Protein AF-F3ZWW8-F1 (afdb_monomer_lite)

Structure (mmCIF, N/CA/C/O backbone):
data_AF-F3ZWW8-F1
#
_entry.id   AF-F3ZWW8-F1
#
loop_
_atom_site.group_PDB
_atom_site.id
_atom_site.type_symbol
_atom_site.label_atom_id
_atom_site.label_alt_id
_atom_site.label_comp_id
_atom_site.label_asym_id
_atom_site.label_entity_id
_atom_site.label_seq_id
_atom_site.pdbx_PDB_ins_code
_atom_site.Cartn_x
_atom_site.Cartn_y
_atom_site.Cartn_z
_atom_site.occupancy
_atom_site.B_iso_or_equiv
_atom_site.auth_seq_id
_atom_site.auth_comp_id
_atom_site.auth_asym_id
_atom_site.auth_atom_id
_atom_site.pdbx_PDB_model_num
ATOM 1 N N . MET A 1 1 ? 24.637 4.461 -29.606 1.00 61.91 1 MET A N 1
ATOM 2 C CA . MET A 1 1 ? 25.091 3.775 -28.377 1.00 61.91 1 MET A CA 1
ATOM 3 C C . MET A 1 1 ? 25.299 2.300 -28.704 1.00 61.91 1 MET A C 1
ATOM 5 O O . MET A 1 1 ? 24.850 1.875 -29.762 1.00 61.91 1 MET A O 1
ATOM 9 N N . SER A 1 2 ? 26.074 1.548 -27.912 1.00 78.88 2 SER A N 1
ATOM 10 C CA . SER A 1 2 ? 26.224 0.103 -28.150 1.00 78.88 2 SER A CA 1
ATOM 11 C C . SER A 1 2 ? 25.007 -0.630 -27.583 1.00 78.88 2 SER A C 1
ATOM 13 O O . SER A 1 2 ? 24.515 -0.260 -26.519 1.00 78.88 2 SER A O 1
ATOM 15 N N . ALA A 1 3 ? 24.549 -1.690 -28.253 1.00 80.44 3 ALA A N 1
ATOM 16 C CA . ALA A 1 3 ? 23.344 -2.436 -27.867 1.00 80.44 3 ALA A CA 1
ATOM 17 C C . ALA A 1 3 ? 23.357 -2.936 -26.405 1.00 80.44 3 ALA A C 1
ATOM 19 O O . ALA A 1 3 ? 22.310 -3.113 -25.788 1.00 80.44 3 ALA A O 1
ATOM 20 N N . ASN A 1 4 ? 24.546 -3.134 -25.822 1.00 87.56 4 ASN A N 1
ATOM 21 C CA . ASN A 1 4 ? 24.694 -3.496 -24.412 1.00 87.56 4 ASN A CA 1
ATOM 22 C C . ASN A 1 4 ? 24.362 -2.349 -23.452 1.00 87.56 4 ASN A C 1
ATOM 24 O O . ASN A 1 4 ? 23.795 -2.600 -22.395 1.00 87.56 4 ASN A O 1
ATOM 28 N N . ILE A 1 5 ? 24.703 -1.111 -23.809 1.00 90.00 5 ILE A N 1
ATOM 29 C CA . ILE A 1 5 ? 24.396 0.068 -22.995 1.00 90.00 5 ILE A CA 1
ATOM 30 C C . ILE A 1 5 ? 22.895 0.367 -23.061 1.00 90.00 5 ILE A C 1
ATOM 32 O O . ILE A 1 5 ? 22.280 0.606 -22.026 1.00 90.00 5 ILE A O 1
ATOM 36 N N . ASP A 1 6 ? 22.295 0.278 -24.249 1.00 90.44 6 ASP A N 1
ATOM 37 C CA . ASP A 1 6 ? 20.861 0.537 -24.437 1.00 90.44 6 ASP A CA 1
ATOM 38 C C . ASP A 1 6 ? 19.996 -0.452 -23.639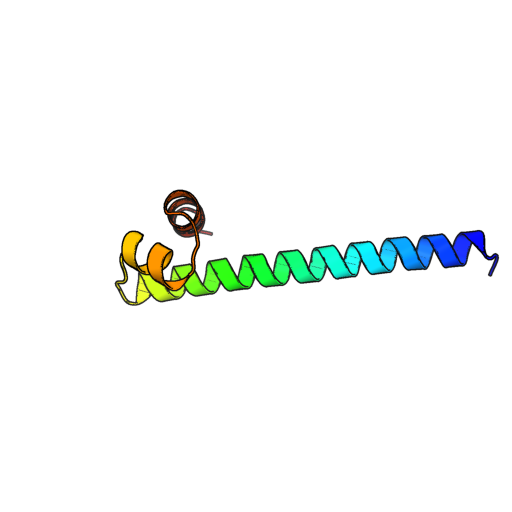 1.00 90.44 6 ASP A C 1
ATOM 40 O O . ASP A 1 6 ? 19.038 -0.052 -22.980 1.00 90.44 6 ASP A O 1
ATOM 44 N N . ARG A 1 7 ? 20.384 -1.734 -23.615 1.00 92.56 7 ARG A N 1
ATOM 45 C CA . ARG A 1 7 ? 19.722 -2.767 -22.807 1.00 92.56 7 ARG A CA 1
ATOM 46 C C . ARG A 1 7 ? 19.798 -2.487 -21.304 1.00 92.56 7 ARG A C 1
ATOM 48 O O . ARG A 1 7 ? 18.780 -2.582 -20.630 1.00 92.56 7 ARG A O 1
ATOM 55 N N . LEU A 1 8 ? 20.966 -2.095 -20.788 1.00 92.88 8 LEU A N 1
ATOM 56 C CA . LEU A 1 8 ? 21.125 -1.756 -19.366 1.00 92.88 8 LEU A CA 1
ATOM 57 C C . LEU A 1 8 ? 20.241 -0.572 -18.953 1.00 92.88 8 LEU A C 1
ATOM 59 O O . LEU A 1 8 ? 19.660 -0.583 -17.871 1.00 92.88 8 LEU A O 1
ATOM 63 N N . PHE A 1 9 ? 20.122 0.445 -19.811 1.00 95.00 9 PHE A N 1
ATOM 64 C CA . PHE A 1 9 ? 19.241 1.579 -19.538 1.00 95.00 9 PHE A CA 1
ATOM 65 C C . PHE A 1 9 ? 17.764 1.181 -19.512 1.00 95.00 9 PHE A C 1
ATOM 67 O O . PHE A 1 9 ? 17.037 1.668 -18.648 1.00 95.00 9 PHE A O 1
ATOM 74 N N . GLN A 1 10 ? 17.332 0.299 -20.416 1.00 94.56 10 GLN A N 1
ATOM 75 C CA . GLN A 1 10 ? 15.960 -0.218 -20.421 1.00 94.56 10 GLN A CA 1
ATOM 76 C C . GLN A 1 10 ? 15.657 -1.016 -19.147 1.00 94.56 10 GLN A C 1
ATOM 78 O O . GLN A 1 10 ? 14.685 -0.714 -18.462 1.00 94.56 10 GLN A O 1
ATOM 83 N N . GLU A 1 11 ? 16.536 -1.945 -18.758 1.00 95.00 11 GLU A N 1
ATOM 84 C CA . GLU A 1 11 ? 16.372 -2.743 -17.532 1.00 95.00 11 GLU A CA 1
ATOM 85 C C . GLU A 1 11 ? 16.282 -1.858 -16.272 1.00 95.00 11 GLU A C 1
ATOM 87 O O . GLU A 1 11 ? 15.426 -2.059 -15.406 1.00 95.00 11 GLU A O 1
ATOM 92 N N . GLU A 1 12 ? 17.137 -0.835 -16.161 1.00 96.31 12 GLU A N 1
ATOM 93 C CA . GLU A 1 12 ? 17.097 0.105 -15.034 1.00 96.31 12 GLU A CA 1
ATOM 94 C C . GLU A 1 12 ? 15.853 1.004 -15.052 1.00 96.31 12 GLU A C 1
ATOM 96 O O . GLU A 1 12 ? 15.331 1.349 -13.986 1.00 96.31 12 GLU A O 1
ATOM 101 N N . PHE A 1 13 ? 15.358 1.378 -16.234 1.00 96.25 13 PHE A N 1
ATOM 102 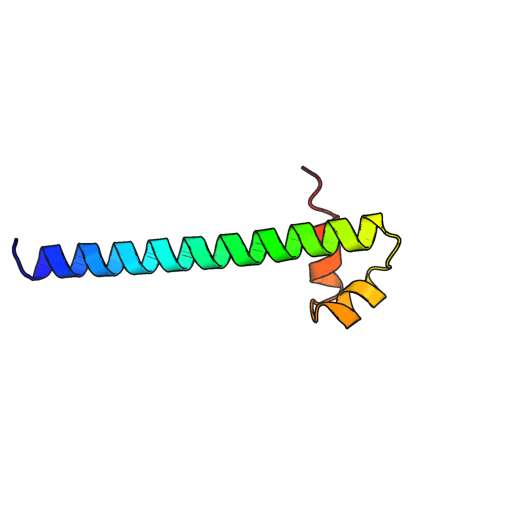C CA . PHE A 1 13 ? 14.118 2.138 -16.366 1.00 96.25 13 PHE A CA 1
ATOM 103 C C . PHE A 1 13 ? 12.913 1.314 -15.901 1.00 96.25 13 PHE A C 1
ATOM 105 O O . PHE A 1 13 ? 12.197 1.755 -15.001 1.00 96.25 13 PHE A O 1
ATOM 112 N N . GLU A 1 14 ? 12.747 0.094 -16.419 1.00 96.38 14 GLU A N 1
ATOM 113 C CA . GLU A 1 14 ? 11.666 -0.826 -16.035 1.00 96.38 14 GLU A CA 1
ATOM 114 C C . GLU A 1 14 ? 11.672 -1.103 -14.527 1.00 96.38 14 GLU A C 1
ATOM 116 O O . GLU A 1 14 ? 10.636 -1.078 -13.856 1.00 96.38 14 GLU A O 1
ATOM 121 N N . LYS A 1 15 ? 12.860 -1.305 -13.948 1.00 96.75 15 LYS A N 1
ATOM 122 C CA . LYS A 1 15 ? 13.019 -1.494 -12.504 1.00 96.75 15 LYS A CA 1
ATOM 123 C C . LYS A 1 15 ? 12.550 -0.276 -11.710 1.00 96.75 15 LYS A C 1
ATOM 125 O O . LYS A 1 15 ? 11.870 -0.431 -10.695 1.00 96.75 15 LYS A O 1
ATOM 130 N N . ARG A 1 16 ? 12.910 0.937 -12.136 1.00 95.94 16 ARG A N 1
ATOM 131 C CA . ARG A 1 16 ? 12.490 2.181 -11.467 1.00 95.94 16 ARG A CA 1
ATOM 132 C C . ARG A 1 16 ? 10.994 2.418 -11.599 1.00 95.94 16 ARG A C 1
ATOM 134 O O . ARG A 1 16 ? 10.374 2.827 -10.618 1.00 95.94 16 ARG A O 1
ATOM 141 N N . GLU A 1 17 ? 10.430 2.141 -12.767 1.00 97.56 17 GLU A N 1
ATOM 142 C CA . GLU A 1 17 ? 8.993 2.214 -13.009 1.00 97.56 17 GLU A 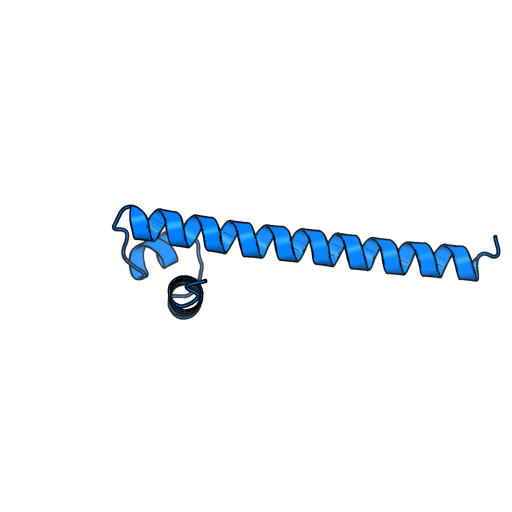CA 1
ATOM 143 C C . GLU A 1 17 ? 8.239 1.255 -12.083 1.00 97.56 17 GLU A C 1
ATOM 145 O O . GLU A 1 17 ? 7.354 1.687 -11.341 1.00 97.56 17 GLU A O 1
ATOM 150 N N . LYS A 1 18 ? 8.670 -0.011 -12.013 1.00 96.94 18 LYS A N 1
ATOM 151 C CA . LYS A 1 18 ? 8.100 -1.013 -11.105 1.00 96.94 18 LYS A CA 1
ATOM 152 C C . LYS A 1 18 ? 8.148 -0.566 -9.641 1.00 96.94 18 LYS A C 1
ATOM 154 O O . LYS A 1 18 ? 7.124 -0.597 -8.963 1.00 96.94 18 LYS A O 1
ATOM 159 N N . ILE A 1 19 ? 9.301 -0.082 -9.168 1.00 96.06 19 ILE A N 1
ATOM 160 C CA . ILE A 1 19 ? 9.445 0.449 -7.799 1.00 96.06 19 ILE A CA 1
ATOM 161 C C . ILE A 1 19 ? 8.497 1.636 -7.565 1.00 96.06 19 ILE A C 1
ATOM 163 O O . ILE A 1 19 ? 7.937 1.782 -6.478 1.00 96.06 19 ILE A O 1
ATOM 167 N N . GLY A 1 20 ? 8.331 2.510 -8.560 1.00 96.19 20 GLY A N 1
ATOM 168 C CA . GLY A 1 20 ? 7.420 3.650 -8.488 1.00 96.19 20 GLY A CA 1
ATOM 169 C C . GLY A 1 20 ? 5.964 3.219 -8.322 1.00 96.19 20 GLY A C 1
ATOM 170 O O . GLY A 1 20 ? 5.275 3.725 -7.435 1.00 96.19 20 GLY A O 1
ATOM 171 N N . ILE A 1 21 ? 5.527 2.249 -9.127 1.00 96.56 21 ILE A N 1
ATOM 172 C CA . ILE A 1 21 ? 4.180 1.671 -9.067 1.00 96.56 21 ILE A CA 1
ATOM 173 C C . ILE A 1 21 ? 3.938 1.011 -7.705 1.00 96.56 21 ILE A C 1
ATOM 175 O O . ILE A 1 21 ? 2.947 1.325 -7.047 1.00 96.56 21 ILE A O 1
ATOM 179 N N . GLU A 1 22 ? 4.862 0.168 -7.234 1.00 95.25 22 GLU A N 1
ATOM 180 C CA . GLU A 1 22 ? 4.754 -0.509 -5.933 1.00 95.25 22 GLU A CA 1
ATOM 181 C C . GLU A 1 22 ? 4.628 0.495 -4.776 1.00 95.25 22 GLU A C 1
ATOM 183 O O . GLU A 1 22 ? 3.725 0.381 -3.946 1.00 95.25 22 GLU A O 1
ATOM 188 N N . LYS A 1 23 ? 5.462 1.546 -4.762 1.00 94.19 23 LYS A N 1
ATOM 189 C CA . LYS A 1 23 ? 5.377 2.620 -3.757 1.00 94.19 23 LYS A CA 1
ATOM 190 C C . LYS A 1 23 ? 4.063 3.396 -3.830 1.00 94.19 23 LYS A C 1
ATOM 192 O O . LYS A 1 23 ? 3.556 3.829 -2.797 1.00 94.19 23 LYS A O 1
ATOM 197 N N . GLY A 1 24 ? 3.533 3.618 -5.032 1.00 94.75 24 GLY A N 1
ATOM 198 C CA . GLY A 1 24 ? 2.245 4.281 -5.229 1.00 94.75 24 GLY A CA 1
ATOM 199 C C . GLY A 1 24 ? 1.091 3.465 -4.647 1.00 94.75 24 GLY A C 1
ATOM 200 O O . GLY A 1 24 ? 0.265 4.008 -3.914 1.00 94.75 24 GLY A O 1
ATOM 201 N N . ILE A 1 25 ? 1.086 2.156 -4.911 1.00 93.12 25 ILE A N 1
ATOM 202 C CA . ILE A 1 25 ? 0.096 1.217 -4.373 1.00 93.12 25 ILE A CA 1
ATOM 203 C C . ILE A 1 25 ? 0.176 1.165 -2.842 1.00 93.12 25 ILE A C 1
ATOM 205 O O . ILE A 1 25 ? -0.853 1.327 -2.185 1.00 93.12 25 ILE A O 1
ATOM 209 N N . GLU A 1 26 ? 1.375 1.023 -2.260 1.00 91.31 26 GLU A N 1
ATOM 210 C CA . GLU A 1 26 ? 1.547 0.984 -0.797 1.00 91.31 26 GLU A CA 1
ATOM 211 C C . GLU A 1 26 ? 1.043 2.278 -0.135 1.00 91.31 26 GLU A C 1
ATOM 213 O O . GLU A 1 26 ? 0.296 2.233 0.845 1.00 91.31 26 GLU A O 1
ATOM 218 N N . LYS A 1 27 ? 1.390 3.446 -0.695 1.00 92.38 27 LYS A N 1
ATOM 219 C CA . LYS A 1 27 ? 0.894 4.739 -0.195 1.00 92.38 27 LYS A CA 1
ATOM 220 C C . LYS A 1 27 ? -0.627 4.837 -0.279 1.00 92.38 27 LYS A C 1
ATOM 222 O O . LYS A 1 27 ? -1.248 5.282 0.682 1.00 92.38 27 LYS A O 1
ATOM 227 N N . GLY A 1 28 ? -1.222 4.401 -1.390 1.00 93.69 28 GLY A N 1
ATOM 228 C CA . GLY A 1 28 ? -2.673 4.390 -1.570 1.00 93.69 28 GLY A CA 1
ATOM 229 C C . GLY A 1 28 ? -3.382 3.533 -0.521 1.00 93.69 28 GLY A C 1
ATOM 230 O O . GLY A 1 28 ? -4.345 3.991 0.093 1.00 93.69 28 GLY A O 1
ATOM 231 N N . GLN A 1 29 ? -2.862 2.333 -0.250 1.00 92.50 29 GLN A N 1
ATOM 232 C CA . GLN A 1 29 ? -3.379 1.456 0.804 1.00 92.50 29 GLN A CA 1
ATOM 233 C C . GLN A 1 29 ? -3.265 2.102 2.190 1.00 92.50 29 GLN A C 1
ATOM 235 O O . GLN A 1 29 ? -4.226 2.078 2.957 1.00 92.50 29 GLN A O 1
ATOM 240 N N . TRP A 1 30 ? -2.130 2.735 2.502 1.00 93.44 30 TRP A N 1
ATOM 241 C CA . TRP A 1 30 ? -1.940 3.409 3.789 1.00 93.44 30 TRP A CA 1
ATOM 242 C C . TRP A 1 30 ? -2.895 4.582 3.988 1.00 93.44 30 TRP A C 1
ATOM 244 O O . TRP A 1 30 ? -3.547 4.673 5.029 1.00 93.44 30 TRP A O 1
ATOM 254 N N . THR A 1 31 ? -3.040 5.442 2.979 1.00 94.12 31 THR A N 1
ATOM 255 C CA . THR A 1 31 ? -3.997 6.552 3.014 1.00 94.12 31 THR A CA 1
ATOM 256 C C . THR A 1 31 ? -5.432 6.050 3.154 1.00 94.12 31 THR A C 1
ATOM 258 O O . THR A 1 31 ? -6.180 6.586 3.968 1.00 94.12 31 THR A O 1
ATOM 261 N N . LEU A 1 32 ? -5.814 5.004 2.414 1.00 94.81 32 LEU A N 1
ATOM 262 C CA . LEU A 1 32 ? -7.155 4.427 2.489 1.00 94.81 32 LEU A CA 1
ATOM 263 C C . LEU A 1 32 ? -7.465 3.907 3.897 1.00 94.81 32 LEU A C 1
ATOM 265 O O . LEU A 1 32 ? -8.459 4.321 4.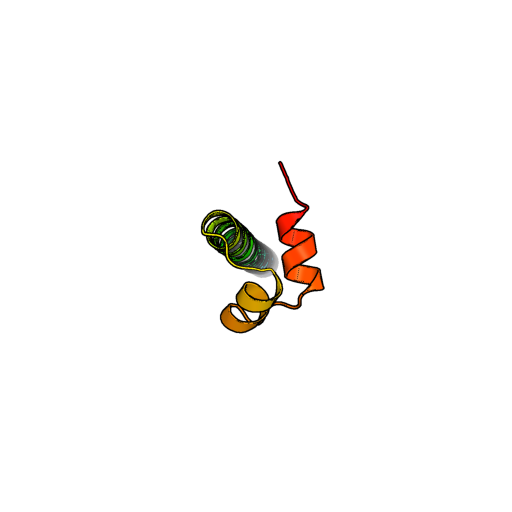487 1.00 94.81 32 LEU A O 1
ATOM 269 N N . VAL A 1 33 ? -6.596 3.066 4.462 1.00 95.50 33 VAL A N 1
ATOM 270 C CA . VAL A 1 33 ? -6.783 2.508 5.812 1.00 95.50 33 VAL A CA 1
ATOM 271 C C . VAL A 1 33 ? -6.843 3.616 6.863 1.00 95.50 33 VAL A C 1
ATOM 273 O O . VAL A 1 33 ? -7.735 3.598 7.708 1.00 95.50 33 VAL A O 1
ATOM 276 N N . LYS A 1 34 ? -5.953 4.617 6.801 1.00 92.81 34 LYS A N 1
ATOM 277 C CA . LYS A 1 34 ? -5.983 5.762 7.727 1.00 92.81 34 LYS A CA 1
ATOM 278 C C . LYS A 1 34 ? -7.288 6.547 7.639 1.00 92.81 34 LYS A C 1
ATOM 280 O O . LYS A 1 34 ? -7.844 6.909 8.673 1.00 92.81 34 LYS A O 1
ATOM 285 N N . ASN A 1 35 ? -7.787 6.778 6.428 1.00 95.44 35 ASN A N 1
ATOM 286 C CA . ASN A 1 35 ? -9.061 7.459 6.226 1.00 95.44 35 ASN A CA 1
ATOM 287 C C . ASN A 1 35 ? -10.232 6.625 6.754 1.00 95.44 35 ASN A C 1
ATOM 289 O O . ASN A 1 35 ? -11.127 7.167 7.387 1.00 95.44 35 ASN A O 1
ATOM 293 N N . MET A 1 36 ? -10.236 5.311 6.547 1.00 96.25 36 MET A N 1
ATOM 294 C CA . MET A 1 36 ? -11.298 4.449 7.073 1.00 96.25 36 MET A CA 1
ATOM 295 C C . MET A 1 36 ? -11.298 4.430 8.608 1.00 96.25 36 MET A C 1
ATOM 297 O O . MET A 1 36 ? -12.352 4.598 9.218 1.00 96.25 36 MET A O 1
ATOM 301 N N . LEU A 1 37 ? -10.118 4.337 9.232 1.00 94.06 37 LEU A N 1
ATOM 302 C CA . LEU A 1 37 ? -9.970 4.445 10.688 1.00 94.06 37 LEU A CA 1
ATOM 303 C C . LEU A 1 37 ? -10.462 5.801 11.210 1.00 94.06 37 LEU A C 1
ATOM 305 O O . LEU A 1 37 ? -11.158 5.850 12.221 1.00 94.06 37 LEU A O 1
ATOM 309 N N . SER A 1 38 ? -10.143 6.905 10.523 1.00 94.12 38 SER A N 1
ATOM 310 C CA . SER A 1 38 ? -10.589 8.243 10.940 1.00 94.12 38 SER A CA 1
ATOM 311 C C . SER A 1 38 ? -12.104 8.440 10.827 1.00 94.12 38 SER A C 1
ATOM 313 O O . SER A 1 38 ? -12.659 9.278 11.533 1.00 94.12 38 SER A O 1
ATOM 315 N N . HIS A 1 39 ? -12.777 7.638 9.999 1.00 96.19 39 HIS A N 1
ATOM 316 C CA . HIS A 1 39 ? -14.238 7.587 9.897 1.00 96.19 39 HIS A CA 1
ATOM 317 C C . HIS A 1 39 ? -14.875 6.575 10.866 1.00 96.19 39 HIS A C 1
ATOM 319 O O . HIS A 1 39 ? -16.083 6.354 10.813 1.00 96.19 39 HIS A O 1
ATOM 325 N N . GLY A 1 40 ? -14.088 5.986 11.771 1.00 95.31 40 GLY A N 1
ATOM 326 C CA . GLY A 1 40 ? -14.575 5.114 12.838 1.00 95.31 40 GLY A CA 1
ATOM 327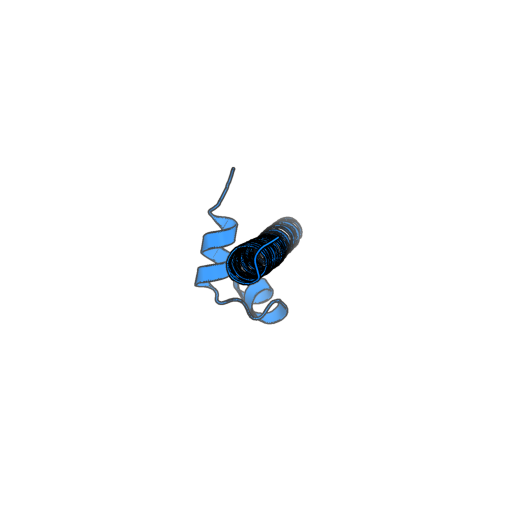 C C . GLY A 1 40 ? -14.742 3.648 12.448 1.00 95.31 40 GLY A C 1
ATOM 328 O O . GLY A 1 40 ? -15.303 2.894 13.239 1.00 95.31 40 GLY A O 1
ATOM 329 N N . LEU A 1 41 ? -14.259 3.231 11.271 1.00 96.94 41 LEU A N 1
ATOM 330 C CA . LEU A 1 41 ? -14.286 1.819 10.897 1.00 96.94 41 LEU A CA 1
ATOM 331 C C . LEU A 1 41 ? -13.290 1.031 11.752 1.00 96.94 41 LEU A C 1
ATOM 333 O O . LEU A 1 41 ? -12.163 1.466 12.004 1.00 96.94 41 LEU A O 1
ATOM 337 N N . THR A 1 42 ? -13.711 -0.157 12.163 1.00 96.62 42 THR A N 1
ATOM 338 C CA . THR A 1 42 ? -12.879 -1.113 12.893 1.00 96.62 42 THR A CA 1
ATOM 339 C C . THR A 1 42 ? -11.854 -1.777 11.975 1.00 96.62 42 THR A C 1
ATOM 341 O O . THR A 1 42 ? -11.988 -1.802 10.750 1.00 96.62 42 THR A O 1
ATOM 344 N N . VAL A 1 43 ? -10.810 -2.355 12.570 1.00 95.19 43 VAL A N 1
ATOM 345 C CA . VAL A 1 43 ? -9.776 -3.099 11.833 1.00 95.19 43 VAL A CA 1
ATOM 346 C C . VAL A 1 43 ? -10.394 -4.266 11.052 1.00 95.19 43 VAL A C 1
ATOM 348 O O . VAL A 1 43 ? -9.985 -4.548 9.926 1.00 95.19 43 VAL A O 1
ATOM 351 N N . GLU A 1 44 ? -11.403 -4.909 11.630 1.00 96.62 44 GLU A N 1
ATOM 352 C CA . GLU A 1 44 ? -12.142 -6.028 11.059 1.00 96.62 44 GLU A CA 1
ATOM 353 C C . GLU A 1 44 ? -12.960 -5.607 9.830 1.00 96.62 44 GLU A C 1
ATOM 355 O O . GLU A 1 44 ? -12.893 -6.266 8.791 1.00 96.62 44 GLU A O 1
ATOM 360 N N . GLU A 1 45 ? -13.664 -4.475 9.899 1.00 97.50 45 GLU A N 1
ATOM 361 C CA . GLU A 1 45 ? -14.397 -3.917 8.753 1.00 97.50 45 GLU A CA 1
ATOM 362 C C . GLU A 1 45 ? -13.450 -3.485 7.632 1.00 97.50 45 GLU A C 1
ATOM 364 O O . GLU A 1 45 ? -13.705 -3.744 6.457 1.00 97.50 45 GLU A O 1
ATOM 369 N N . ILE A 1 46 ? -12.324 -2.859 7.977 1.00 97.00 46 ILE A N 1
ATOM 370 C CA . ILE A 1 46 ? -11.325 -2.448 6.987 1.00 97.00 46 ILE A CA 1
ATOM 371 C C . ILE A 1 46 ? -10.737 -3.670 6.283 1.00 97.00 46 ILE A C 1
ATOM 373 O O . ILE A 1 46 ? -10.617 -3.658 5.058 1.00 97.00 46 ILE A O 1
ATOM 377 N N . SER A 1 47 ? -10.408 -4.736 7.018 1.00 96.56 47 SER A N 1
ATOM 378 C CA . SER A 1 47 ? -9.947 -5.997 6.425 1.00 96.56 47 SER A CA 1
ATOM 379 C C . SER A 1 47 ? -10.984 -6.568 5.457 1.00 96.56 47 SER A C 1
ATOM 381 O O . SER A 1 47 ? -10.636 -6.922 4.330 1.00 96.56 47 SER A O 1
ATOM 383 N N . LEU A 1 48 ? -12.265 -6.556 5.840 1.00 96.69 48 LEU A N 1
ATOM 384 C CA . LEU A 1 48 ? -13.359 -7.031 4.996 1.00 96.69 48 LEU A CA 1
ATOM 385 C C . LEU A 1 48 ? -13.478 -6.244 3.682 1.00 96.69 48 LEU A C 1
ATOM 387 O O . LEU A 1 48 ? -13.619 -6.846 2.620 1.00 96.69 48 LEU A O 1
ATOM 391 N N . TYR A 1 49 ? -13.414 -4.911 3.735 1.00 95.31 49 TYR A N 1
ATOM 392 C CA . TYR A 1 49 ? -13.593 -4.067 2.548 1.00 95.31 49 TYR A CA 1
ATOM 393 C C . TYR A 1 49 ? -12.358 -3.989 1.650 1.00 95.31 49 TYR A C 1
ATOM 395 O O . TYR A 1 49 ? -12.488 -3.852 0.435 1.00 95.31 49 TYR A O 1
ATOM 403 N N . THR A 1 50 ? -11.161 -4.031 2.234 1.00 93.25 50 THR A N 1
ATOM 404 C CA . THR A 1 50 ? -9.903 -3.842 1.493 1.00 93.25 50 THR A CA 1
ATOM 405 C C . THR A 1 50 ? -9.263 -5.155 1.0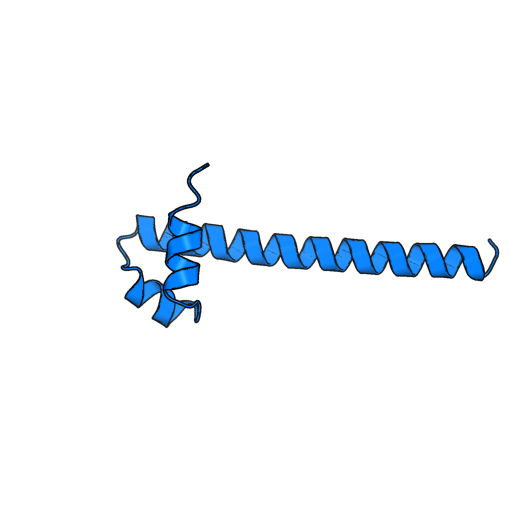49 1.00 93.25 50 THR A C 1
ATOM 407 O O . THR A 1 50 ? -8.383 -5.140 0.190 1.00 93.25 50 THR A O 1
ATOM 410 N N . GLY A 1 51 ? -9.668 -6.285 1.639 1.00 94.81 51 GLY A N 1
ATOM 411 C CA . GLY A 1 51 ? -9.027 -7.585 1.442 1.00 94.81 51 GLY A CA 1
ATOM 412 C C . GLY A 1 51 ? -7.647 -7.704 2.101 1.00 94.81 51 GLY A C 1
ATOM 413 O O . GLY A 1 51 ? -6.986 -8.729 1.948 1.00 94.81 51 GLY A O 1
ATOM 414 N N . LEU A 1 52 ? -7.198 -6.678 2.833 1.00 93.94 52 LEU A N 1
ATOM 415 C CA . LEU A 1 52 ? -5.971 -6.736 3.621 1.00 93.94 52 LEU A CA 1
ATOM 416 C C . LEU A 1 52 ? -6.168 -7.638 4.839 1.00 93.94 52 LEU A C 1
ATOM 418 O O . LEU A 1 52 ? -7.255 -7.705 5.414 1.00 93.94 52 LEU A O 1
ATOM 422 N N . SER A 1 53 ? -5.100 -8.299 5.279 1.00 96.19 53 SER A N 1
ATOM 423 C CA . SER A 1 53 ? -5.140 -9.045 6.537 1.00 96.19 53 SER A CA 1
ATOM 424 C C . SER A 1 53 ? -5.271 -8.094 7.731 1.00 96.19 53 SER A C 1
ATOM 426 O O . SER A 1 53 ? -4.814 -6.951 7.692 1.00 96.19 53 SER A O 1
ATOM 428 N N . ILE A 1 54 ? -5.852 -8.581 8.827 1.00 94.75 54 ILE A N 1
ATOM 429 C CA . ILE A 1 54 ? -5.948 -7.837 10.092 1.00 94.75 54 ILE A CA 1
ATOM 430 C C . ILE A 1 54 ? -4.571 -7.332 10.550 1.00 94.75 54 ILE A C 1
ATOM 432 O O . ILE A 1 54 ? -4.442 -6.182 10.973 1.00 94.75 54 ILE A O 1
ATOM 436 N N . ASP A 1 55 ? -3.533 -8.162 10.428 1.00 94.19 55 ASP A N 1
ATOM 437 C CA . ASP A 1 55 ? -2.165 -7.796 10.807 1.00 94.19 55 ASP A CA 1
ATOM 438 C C . ASP A 1 55 ? -1.607 -6.678 9.925 1.00 94.19 55 ASP A C 1
ATOM 440 O O . ASP A 1 55 ? -0.931 -5.771 10.413 1.00 94.19 55 ASP A O 1
ATOM 444 N N . GLU A 1 56 ? -1.933 -6.690 8.634 1.00 92.25 56 GLU A N 1
ATOM 445 C CA . GLU A 1 56 ? -1.538 -5.645 7.697 1.00 92.25 56 GLU A CA 1
ATOM 446 C C . GLU A 1 56 ? -2.234 -4.318 8.003 1.00 92.25 56 GLU A C 1
ATOM 448 O O . GLU A 1 56 ? -1.569 -3.284 8.092 1.00 92.25 56 GLU A O 1
ATOM 453 N N . VAL A 1 57 ? -3.542 -4.347 8.269 1.00 94.31 57 VAL A N 1
ATOM 454 C CA . VAL A 1 57 ? -4.304 -3.167 8.699 1.00 94.31 57 VAL A CA 1
ATOM 455 C C . VAL A 1 57 ? -3.735 -2.606 10.007 1.00 94.31 57 VAL A C 1
ATOM 457 O O . VAL A 1 57 ? -3.512 -1.400 10.107 1.00 94.31 57 VAL A O 1
ATOM 460 N N . ARG A 1 58 ? -3.409 -3.459 10.988 1.00 92.06 58 ARG A N 1
ATOM 461 C CA . ARG A 1 58 ? -2.779 -3.043 12.257 1.00 92.06 58 ARG A CA 1
ATOM 462 C C . ARG A 1 58 ? -1.388 -2.454 12.058 1.00 92.06 58 ARG A C 1
ATOM 464 O O . ARG A 1 58 ? -1.072 -1.426 12.653 1.00 92.06 58 ARG A O 1
ATOM 471 N N . ARG A 1 59 ? -0.561 -3.064 11.208 1.00 91.38 59 ARG A N 1
ATOM 472 C CA . ARG A 1 59 ? 0.774 -2.554 10.858 1.00 91.38 59 ARG A CA 1
ATOM 473 C C . ARG A 1 59 ? 0.682 -1.159 10.245 1.00 91.38 59 ARG A C 1
ATOM 475 O O . ARG A 1 59 ? 1.455 -0.275 10.600 1.00 91.38 59 ARG A O 1
ATOM 482 N N . ILE A 1 60 ? -0.266 -0.964 9.335 1.00 89.75 60 ILE A N 1
ATOM 483 C CA . ILE A 1 60 ? -0.532 0.309 8.661 1.00 89.75 60 ILE A CA 1
ATOM 484 C C . ILE A 1 60 ? -1.057 1.356 9.657 1.00 89.75 60 ILE A C 1
ATOM 486 O O . ILE A 1 60 ? -0.585 2.493 9.637 1.00 89.75 60 ILE A O 1
ATOM 490 N N . ALA A 1 61 ? -1.956 0.963 10.564 1.00 84.62 61 ALA A N 1
ATOM 491 C CA . ALA A 1 61 ? -2.473 1.815 11.636 1.00 84.62 61 ALA A CA 1
ATOM 492 C C . ALA A 1 61 ? -1.378 2.257 12.624 1.00 84.62 61 ALA A C 1
ATOM 494 O O . ALA A 1 61 ? -1.359 3.409 13.050 1.00 84.62 61 ALA A O 1
ATOM 495 N N . GLY A 1 62 ? -0.446 1.358 12.961 1.00 81.75 62 GLY A N 1
ATOM 496 C CA . GLY A 1 62 ? 0.666 1.615 13.883 1.00 81.75 62 GLY A CA 1
ATOM 497 C C . GLY A 1 62 ? 1.815 2.439 13.294 1.00 81.75 62 GLY A C 1
ATOM 498 O O . GLY A 1 62 ? 2.634 2.962 14.047 1.00 81.75 62 GLY A O 1
ATOM 499 N N . LYS A 1 63 ? 1.880 2.605 11.965 1.00 67.00 63 LYS A N 1
ATOM 500 C CA . LYS A 1 63 ? 2.781 3.565 11.307 1.00 67.00 63 LYS A CA 1
ATOM 501 C C . LYS A 1 63 ? 2.218 4.991 11.463 1.00 67.00 63 LYS A C 1
ATOM 503 O O . LYS A 1 63 ? 1.663 5.575 10.521 1.00 67.00 63 LYS A O 1
ATOM 508 N N . ALA A 1 64 ? 2.321 5.530 12.676 1.00 50.09 64 ALA A N 1
ATOM 509 C CA . ALA A 1 64 ? 2.252 6.965 12.923 1.00 50.09 64 ALA A CA 1
ATOM 510 C C . ALA A 1 64 ? 3.596 7.580 12.490 1.00 50.09 64 ALA A C 1
ATOM 512 O O . ALA A 1 64 ? 4.641 7.168 12.989 1.00 50.09 64 ALA A O 1
ATOM 513 N N . GLU A 1 65 ? 3.553 8.479 11.503 1.00 46.84 65 GLU A N 1
ATOM 514 C CA . GLU A 1 65 ? 4.646 9.426 11.230 1.00 46.84 65 GLU A CA 1
ATOM 515 C C . GLU A 1 65 ? 4.527 10.603 12.199 1.00 46.84 65 GLU A C 1
ATOM 517 O O . GLU A 1 65 ? 3.364 10.977 12.495 1.00 46.84 65 GLU A O 1
#

Foldseek 3Di:
DDPVVVVVVVVVVVVVVVVVVVVVVVVVLLVVLVVCVVVPDDLVVSCVVVVDDSVRSVVSVPPDD

Radius of gyration: 17.94 Å; chains: 1; bounding box: 41×18×42 Å

Sequence (65 aa):
MSANIDRLFQEEFEKREKIGIEKGIEKGQWTLVKNMLSHGLTVEEISLYTGLSIDEVRRIAGKAE

Organism: Mahella australiensis (strain DSM 15567 / CIP 107919 / 50-1 BON) (NCBI:txid697281)

pLDDT: mean 91.37, std 9.91, range [46.84, 97.56]

Secondary structure (DSSP, 8-state):
--HHHHHHHHHHHHHHHHHHHHHHHHHHHHHHHHHHHHTT--HHHHHHHH---HHHHHHHHH---